Protein AF-S3L8Y0-F1 (afdb_monomer_lite)

pLDDT: mean 85.71, std 7.86, range [62.12, 93.31]

Organism: NCBI:txid1125702

Structure (mmCIF, N/CA/C/O backbone):
data_AF-S3L8Y0-F1
#
_entry.id   AF-S3L8Y0-F1
#
loop_
_atom_site.group_PDB
_atom_site.id
_atom_site.type_symbol
_atom_site.label_atom_id
_atom_site.label_alt_id
_atom_site.label_comp_id
_atom_site.label_asym_id
_atom_site.label_entity_id
_atom_site.label_seq_id
_atom_site.pdbx_PDB_ins_code
_atom_site.Cartn_x
_atom_site.Cartn_y
_atom_site.Cartn_z
_atom_site.occupancy
_atom_site.B_iso_or_equiv
_atom_site.auth_seq_id
_atom_site.auth_comp_id
_atom_site.auth_asym_id
_atom_site.auth_atom_id
_atom_site.pdbx_PDB_model_num
ATOM 1 N N . MET A 1 1 ? 14.899 -22.487 -27.305 1.00 62.12 1 MET A N 1
ATOM 2 C CA . MET A 1 1 ? 14.392 -21.972 -26.009 1.00 62.12 1 MET A CA 1
ATOM 3 C C . MET A 1 1 ? 15.028 -20.612 -25.736 1.00 62.12 1 MET A C 1
ATOM 5 O O . MET A 1 1 ? 16.226 -20.489 -25.943 1.00 62.12 1 MET A O 1
ATOM 9 N N . LEU A 1 2 ? 14.273 -19.599 -25.286 1.00 65.00 2 LEU A N 1
ATOM 10 C CA . LEU A 1 2 ? 14.803 -18.245 -24.990 1.00 65.00 2 LEU A CA 1
ATOM 11 C C . LEU A 1 2 ? 15.950 -18.249 -23.955 1.00 65.00 2 LEU A C 1
ATOM 13 O O . LEU A 1 2 ? 16.808 -17.373 -23.979 1.00 65.00 2 LEU A O 1
ATOM 17 N N . CYS A 1 3 ? 16.005 -19.280 -23.108 1.00 64.25 3 CYS A N 1
ATOM 18 C CA . CYS A 1 3 ? 17.053 -19.526 -22.113 1.00 64.25 3 CYS A CA 1
ATOM 19 C C . CYS A 1 3 ? 18.419 -19.916 -22.712 1.00 64.25 3 CYS A C 1
ATOM 21 O O . CYS A 1 3 ? 19.400 -19.930 -21.987 1.00 64.25 3 CYS A O 1
ATOM 23 N N . ALA A 1 4 ? 18.493 -20.242 -24.009 1.00 66.31 4 ALA A N 1
ATOM 24 C CA . ALA A 1 4 ? 19.759 -20.508 -24.703 1.00 66.31 4 ALA A CA 1
ATOM 25 C C . ALA A 1 4 ? 20.413 -19.229 -25.260 1.00 66.31 4 ALA A C 1
ATOM 27 O O . ALA A 1 4 ? 21.588 -19.240 -25.606 1.00 66.31 4 ALA A O 1
ATOM 28 N N . ILE A 1 5 ? 19.643 -18.138 -25.369 1.00 80.94 5 ILE A N 1
ATOM 29 C CA . ILE A 1 5 ? 20.081 -16.848 -25.930 1.00 80.94 5 ILE A CA 1
ATOM 30 C C . ILE A 1 5 ? 20.454 -15.868 -24.808 1.00 80.94 5 ILE A C 1
ATOM 32 O O . ILE A 1 5 ? 21.323 -15.018 -24.974 1.00 80.94 5 ILE A O 1
ATOM 36 N N . LEU A 1 6 ? 19.789 -15.978 -23.656 1.00 78.12 6 LEU A N 1
ATOM 37 C CA . LEU A 1 6 ? 20.030 -15.147 -22.479 1.00 78.12 6 LEU A CA 1
ATOM 38 C C . LEU A 1 6 ? 20.920 -15.904 -21.479 1.00 78.12 6 LEU A C 1
ATOM 40 O O . LEU A 1 6 ? 20.686 -17.094 -21.275 1.00 78.12 6 LEU A O 1
ATOM 44 N N . PRO A 1 7 ? 21.867 -15.243 -20.784 1.00 82.50 7 PRO A N 1
ATOM 45 C CA . PRO A 1 7 ? 22.713 -15.869 -19.764 1.00 82.50 7 PRO A CA 1
ATOM 46 C C . PRO A 1 7 ? 21.938 -16.085 -18.449 1.00 82.50 7 PRO A C 1
ATOM 48 O O . PRO A 1 7 ? 22.303 -15.573 -17.393 1.00 82.50 7 PRO A O 1
ATOM 51 N N . VAL A 1 8 ? 20.810 -16.795 -18.509 1.00 84.19 8 VAL A N 1
ATOM 52 C CA . VAL A 1 8 ? 19.939 -17.091 -17.365 1.00 84.19 8 VAL A CA 1
ATOM 53 C C . VAL A 1 8 ? 19.557 -18.563 -17.355 1.00 84.19 8 VAL A C 1
ATOM 55 O O . VAL A 1 8 ? 19.334 -19.171 -18.398 1.00 84.19 8 VAL A O 1
ATOM 58 N N . SER A 1 9 ? 19.421 -19.136 -16.159 1.00 87.25 9 SER A N 1
ATOM 59 C CA . SER A 1 9 ? 18.902 -20.494 -16.024 1.00 87.25 9 SER A CA 1
ATOM 60 C C . SER A 1 9 ? 17.446 -20.574 -16.488 1.00 87.25 9 SER A C 1
ATOM 62 O O . SER A 1 9 ? 16.664 -19.631 -16.328 1.00 87.25 9 SER A O 1
ATOM 64 N N . GLU A 1 10 ? 17.053 -21.731 -17.016 1.00 83.94 10 GLU A N 1
ATOM 65 C CA . GLU A 1 10 ? 15.681 -21.970 -17.467 1.00 83.94 10 GLU A CA 1
ATOM 66 C C . GLU A 1 10 ? 14.659 -21.757 -16.339 1.00 83.94 10 GLU A C 1
ATOM 68 O O . GLU A 1 10 ? 13.655 -21.057 -16.503 1.00 83.94 10 GLU A O 1
ATOM 73 N N . SER A 1 11 ? 14.967 -22.264 -15.145 1.00 85.38 11 SER A N 1
ATOM 74 C CA . SER A 1 11 ? 14.150 -22.061 -13.947 1.00 85.38 11 SER A CA 1
ATOM 75 C C . SER A 1 11 ? 14.066 -20.586 -13.530 1.00 85.38 11 SER A C 1
ATOM 77 O O . SER A 1 11 ? 13.004 -20.129 -13.095 1.00 85.38 11 SER A O 1
ATOM 79 N N . GLY A 1 12 ? 15.144 -19.815 -13.700 1.00 85.44 12 GLY A N 1
ATOM 80 C CA . GLY A 1 12 ? 15.170 -18.372 -13.462 1.00 85.44 12 GLY A CA 1
ATOM 81 C C . GLY A 1 12 ? 14.279 -17.608 -14.440 1.00 85.44 12 GLY A C 1
ATOM 82 O O . GLY A 1 12 ? 13.471 -16.773 -14.019 1.00 85.44 12 GLY A O 1
ATOM 83 N N . PHE A 1 13 ? 14.354 -17.950 -15.728 1.00 87.00 13 PHE A N 1
ATOM 84 C CA . PHE A 1 13 ? 13.529 -17.348 -16.775 1.00 87.00 13 PHE A CA 1
ATOM 85 C C . PHE A 1 13 ? 12.033 -17.559 -16.513 1.00 87.00 13 PHE A C 1
ATOM 87 O O . PHE A 1 13 ? 11.254 -16.599 -16.517 1.00 87.00 13 PHE A O 1
ATOM 94 N N . TYR A 1 14 ? 11.617 -18.792 -16.214 1.00 86.00 14 TYR A N 1
ATOM 95 C CA . TYR A 1 14 ? 10.206 -19.082 -15.959 1.00 86.00 14 TYR A CA 1
ATOM 96 C C . TYR A 1 14 ? 9.705 -18.503 -14.627 1.00 86.00 14 TYR A C 1
ATOM 98 O O . TYR A 1 14 ? 8.584 -17.987 -14.590 1.00 86.00 14 TYR A O 1
ATOM 106 N N . LYS A 1 15 ? 10.529 -18.464 -13.567 1.00 86.94 15 LYS A N 1
ATOM 107 C CA . LYS A 1 15 ? 10.189 -17.753 -12.316 1.00 86.94 15 LYS A CA 1
ATOM 108 C C . LYS A 1 15 ? 9.961 -16.260 -12.550 1.00 86.94 15 LYS A C 1
ATOM 110 O O . LYS A 1 15 ? 8.969 -15.705 -12.072 1.00 86.94 15 LYS A O 1
ATOM 115 N N . TRP A 1 16 ? 10.843 -15.603 -13.302 1.00 87.38 16 TRP A N 1
ATOM 116 C CA . TRP A 1 16 ? 10.686 -14.193 -13.661 1.00 87.38 16 TRP A CA 1
ATOM 117 C C . TRP A 1 16 ? 9.417 -13.958 -14.491 1.00 87.38 16 TRP A C 1
ATOM 119 O O . TRP A 1 16 ? 8.620 -13.070 -14.173 1.00 87.38 16 TRP A O 1
ATOM 129 N N . LYS A 1 17 ? 9.181 -14.804 -15.502 1.00 85.81 17 LYS A N 1
ATOM 130 C CA . LYS A 1 17 ? 7.996 -14.738 -16.368 1.00 85.81 17 LYS A CA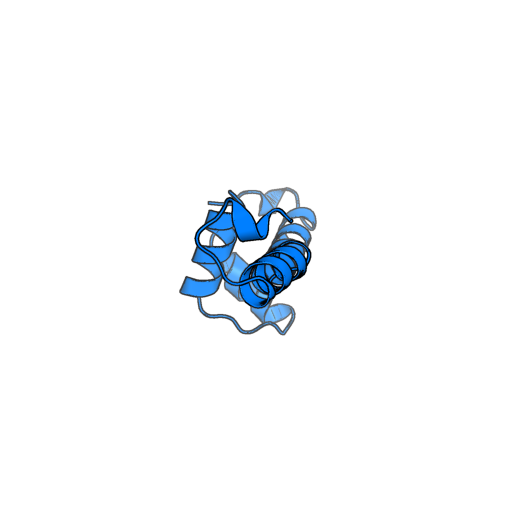 1
ATOM 131 C C . LYS A 1 17 ? 6.697 -14.880 -15.571 1.00 85.81 17 LYS A C 1
ATOM 133 O O . LYS A 1 17 ? 5.752 -14.133 -15.815 1.00 85.81 17 LYS A O 1
ATOM 138 N N . GLN A 1 18 ? 6.646 -15.790 -14.600 1.00 85.12 18 GLN A N 1
ATOM 139 C CA . GLN A 1 18 ? 5.487 -15.956 -13.719 1.00 85.12 18 GLN A CA 1
ATOM 140 C C . GLN A 1 18 ? 5.310 -14.770 -12.762 1.00 85.12 18 GLN A C 1
ATOM 142 O O . GLN A 1 18 ? 4.196 -14.278 -12.584 1.00 85.12 18 GLN A O 1
ATOM 147 N N . ASN A 1 19 ? 6.398 -14.260 -12.176 1.00 85.19 19 ASN A N 1
ATOM 148 C CA . ASN A 1 19 ? 6.335 -13.131 -11.247 1.00 85.19 19 ASN A CA 1
ATOM 149 C C . ASN A 1 19 ? 5.900 -11.814 -11.910 1.00 85.19 19 ASN A C 1
ATOM 151 O O . ASN A 1 19 ? 5.373 -10.950 -11.212 1.00 85.19 19 ASN A O 1
ATOM 155 N N . ARG A 1 20 ? 6.046 -11.661 -13.234 1.00 80.50 20 ARG A N 1
ATOM 156 C CA . ARG A 1 20 ? 5.526 -10.494 -13.971 1.00 80.50 20 ARG A CA 1
ATOM 157 C C . ARG A 1 20 ? 4.008 -10.328 -13.872 1.00 80.50 20 ARG A C 1
ATOM 159 O O . ARG A 1 20 ? 3.538 -9.199 -13.905 1.00 80.50 20 ARG A O 1
ATOM 166 N N . LYS A 1 21 ? 3.253 -11.422 -13.735 1.00 80.88 21 LYS A N 1
ATOM 167 C CA . LYS A 1 21 ? 1.783 -11.389 -13.643 1.00 80.88 21 LYS A CA 1
ATOM 168 C C . LYS A 1 21 ? 1.262 -11.204 -12.214 1.00 80.88 21 LYS A C 1
ATOM 170 O O . LYS A 1 21 ? 0.059 -11.070 -12.017 1.00 80.88 21 LYS A O 1
ATOM 175 N N . LYS A 1 22 ? 2.135 -11.233 -11.201 1.00 85.56 22 LYS A N 1
ATOM 176 C CA . LYS A 1 22 ? 1.709 -11.147 -9.801 1.00 85.56 22 LYS A CA 1
ATOM 177 C C . LYS A 1 22 ? 1.444 -9.701 -9.403 1.00 85.56 22 LYS A C 1
ATOM 179 O O . LYS A 1 22 ? 2.339 -8.859 -9.479 1.00 85.56 22 LYS A O 1
ATOM 184 N N . VAL A 1 23 ? 0.241 -9.455 -8.887 1.00 84.81 23 VAL A N 1
ATOM 185 C CA . VAL A 1 23 ? -0.107 -8.183 -8.251 1.00 84.81 23 VAL A CA 1
ATOM 186 C C . VAL A 1 23 ? 0.731 -8.028 -6.986 1.00 84.81 23 VAL A C 1
ATOM 188 O O . VAL A 1 23 ? 0.657 -8.833 -6.054 1.00 84.81 23 VAL A O 1
ATOM 191 N N . LYS A 1 24 ? 1.562 -6.991 -6.955 1.00 87.94 24 LYS A N 1
ATOM 192 C CA . LYS A 1 24 ? 2.410 -6.662 -5.812 1.00 87.94 24 LYS A CA 1
ATOM 193 C C . LYS A 1 24 ? 1.553 -6.047 -4.705 1.00 87.94 24 LYS A C 1
ATOM 195 O O . LYS A 1 24 ? 0.608 -5.314 -4.972 1.00 87.94 24 LYS A O 1
ATOM 200 N N . ALA A 1 25 ? 1.926 -6.274 -3.447 1.00 87.62 25 ALA A N 1
ATOM 201 C CA . ALA A 1 25 ? 1.176 -5.758 -2.296 1.00 87.62 25 ALA A CA 1
ATOM 202 C C . ALA A 1 25 ? 0.980 -4.227 -2.320 1.00 87.62 25 ALA A C 1
ATOM 204 O O . ALA A 1 25 ? -0.068 -3.736 -1.916 1.00 87.62 25 ALA A O 1
ATOM 205 N N . TRP A 1 26 ? 1.951 -3.473 -2.848 1.00 89.50 26 TRP A N 1
ATOM 206 C CA . TRP A 1 26 ? 1.823 -2.018 -2.982 1.00 89.50 26 TRP A CA 1
ATOM 207 C C . TRP A 1 26 ? 0.783 -1.595 -4.026 1.00 89.50 26 TRP A C 1
ATOM 209 O O . TRP A 1 26 ? 0.234 -0.514 -3.886 1.00 89.50 26 TRP A O 1
ATOM 219 N N . GLN A 1 27 ? 0.492 -2.422 -5.038 1.00 90.81 27 GLN A N 1
ATOM 220 C CA . GLN A 1 27 ? -0.555 -2.127 -6.025 1.00 90.81 27 GLN A CA 1
ATOM 221 C C . GLN A 1 27 ? -1.942 -2.242 -5.391 1.00 90.81 27 GLN A C 1
ATOM 223 O O . GLN A 1 27 ? -2.803 -1.419 -5.664 1.00 90.81 27 GLN A O 1
ATOM 228 N N . LYS A 1 28 ? -2.135 -3.214 -4.488 1.00 91.75 28 LYS A N 1
ATOM 229 C CA . LYS A 1 28 ? -3.369 -3.319 -3.693 1.00 91.75 28 LYS A CA 1
ATOM 230 C C . LYS A 1 28 ? -3.552 -2.107 -2.780 1.00 91.75 28 LYS A C 1
ATOM 232 O O . LYS A 1 28 ? -4.641 -1.560 -2.705 1.00 91.75 28 LYS A O 1
ATOM 237 N N . LEU A 1 29 ? -2.470 -1.674 -2.126 1.00 92.19 29 LEU A N 1
ATOM 238 C CA . LEU A 1 29 ? -2.492 -0.469 -1.295 1.00 92.19 29 LEU A CA 1
ATOM 239 C C . LEU A 1 29 ? -2.773 0.788 -2.130 1.00 92.19 29 LEU A C 1
ATOM 241 O O . LEU A 1 29 ? -3.506 1.656 -1.684 1.00 92.19 29 LEU A O 1
ATOM 245 N N . LEU A 1 30 ? -2.213 0.873 -3.339 1.00 92.50 30 LEU A N 1
ATOM 246 C CA . LEU A 1 30 ? -2.462 1.990 -4.244 1.00 92.50 30 LEU A CA 1
ATOM 247 C C . LEU A 1 30 ? -3.932 2.050 -4.682 1.00 92.50 30 LEU A C 1
ATOM 249 O O . LEU A 1 30 ? -4.504 3.130 -4.683 1.00 92.50 30 LEU A O 1
ATOM 253 N N . ALA A 1 31 ? -4.554 0.909 -4.995 1.00 92.00 31 ALA A N 1
ATOM 254 C CA . ALA A 1 31 ? -5.978 0.858 -5.334 1.00 92.00 31 ALA A CA 1
ATOM 255 C C . ALA A 1 31 ? -6.856 1.420 -4.201 1.00 92.00 31 ALA A C 1
ATOM 257 O O . ALA A 1 31 ? -7.704 2.264 -4.447 1.00 92.00 31 ALA A O 1
ATOM 258 N N . GLN A 1 32 ? -6.570 1.049 -2.950 1.00 91.44 32 GLN A N 1
ATOM 259 C CA . GLN A 1 32 ? -7.275 1.598 -1.783 1.00 91.44 32 GLN A CA 1
ATOM 260 C C . GLN A 1 32 ? -7.034 3.098 -1.585 1.00 91.44 32 GLN A C 1
ATOM 262 O O . GLN A 1 32 ? -7.920 3.804 -1.124 1.00 91.44 32 GLN A O 1
ATOM 267 N N . MET A 1 33 ? -5.837 3.597 -1.913 1.00 90.56 33 MET A N 1
ATOM 268 C CA . MET A 1 33 ? -5.580 5.039 -1.897 1.00 90.56 33 MET A CA 1
ATOM 269 C C . MET A 1 33 ? -6.423 5.763 -2.946 1.00 90.56 33 MET A C 1
ATOM 271 O O . MET A 1 33 ? -6.957 6.816 -2.635 1.00 90.56 33 MET A O 1
ATOM 275 N N . HIS A 1 34 ? -6.571 5.204 -4.151 1.00 90.19 34 HIS A N 1
ATOM 276 C CA . HIS A 1 34 ? -7.457 5.773 -5.170 1.00 90.19 34 HIS A CA 1
ATOM 277 C C . HIS A 1 34 ? -8.920 5.765 -4.728 1.00 90.19 34 HIS A C 1
ATOM 279 O O . HIS A 1 34 ? -9.571 6.787 -4.860 1.00 90.19 34 HIS A O 1
ATOM 285 N N . GLU A 1 35 ? -9.398 4.691 -4.095 1.00 90.62 35 GLU A N 1
ATOM 286 C CA . GLU A 1 35 ? -10.750 4.667 -3.516 1.00 90.62 35 GLU A CA 1
ATOM 287 C C . GLU A 1 35 ? -10.977 5.796 -2.495 1.00 90.62 35 GLU A C 1
ATOM 289 O O . GLU A 1 35 ? -12.060 6.358 -2.453 1.00 90.62 35 GLU A O 1
ATOM 294 N N . ILE A 1 36 ? -9.973 6.148 -1.679 1.00 88.50 36 ILE A N 1
ATOM 295 C CA . ILE A 1 36 ? -10.056 7.284 -0.735 1.00 88.50 36 ILE A CA 1
ATOM 296 C C . ILE A 1 36 ? -10.094 8.630 -1.479 1.00 88.50 36 ILE A C 1
ATOM 298 O O . ILE A 1 36 ? -10.744 9.575 -1.036 1.00 88.50 36 ILE A O 1
ATOM 302 N N . LEU A 1 37 ? -9.364 8.744 -2.590 1.00 86.75 37 LEU A N 1
ATOM 303 C CA . LEU A 1 37 ? -9.337 9.964 -3.399 1.00 86.75 37 LEU A CA 1
ATOM 304 C C . LEU A 1 37 ? -10.639 10.163 -4.179 1.00 86.75 37 LEU A C 1
ATOM 306 O O . LEU A 1 37 ? -11.072 11.298 -4.324 1.00 86.75 37 LEU A O 1
ATOM 310 N N . ASP A 1 38 ? -11.255 9.076 -4.642 1.00 86.44 38 ASP A N 1
ATOM 311 C CA . ASP A 1 38 ? -12.503 9.096 -5.410 1.00 86.44 38 ASP A CA 1
ATOM 312 C C . ASP A 1 38 ? -13.745 9.324 -4.524 1.00 86.44 38 ASP A C 1
ATOM 314 O O . ASP A 1 38 ? -14.822 9.606 -5.044 1.00 86.44 38 ASP A O 1
ATOM 318 N N . GLU A 1 39 ? -13.617 9.216 -3.195 1.00 86.00 39 GLU A N 1
ATOM 319 C CA . GLU A 1 39 ? -14.716 9.474 -2.251 1.00 86.00 39 GLU A CA 1
ATOM 320 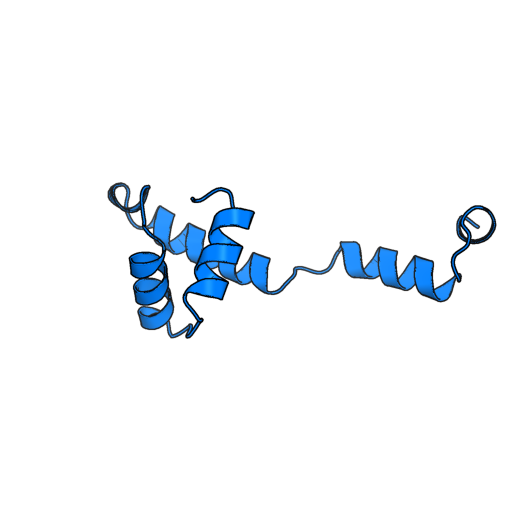C C . GLU A 1 39 ? -15.157 10.942 -2.215 1.00 86.00 39 GLU A C 1
ATOM 322 O O . GLU A 1 39 ? -16.332 11.205 -1.964 1.00 86.00 39 GLU A O 1
ATOM 327 N N . ASP A 1 40 ? -14.244 11.891 -2.450 1.00 79.06 40 ASP A N 1
ATOM 328 C CA . ASP A 1 40 ? -14.549 13.322 -2.381 1.00 79.06 40 ASP A CA 1
ATOM 329 C C . ASP A 1 40 ? -13.726 14.124 -3.400 1.00 79.06 40 ASP A C 1
ATOM 331 O O . ASP A 1 40 ? -12.509 13.966 -3.515 1.00 79.06 40 ASP A O 1
ATOM 335 N N . GLU A 1 41 ? -14.374 15.044 -4.113 1.00 72.06 41 GLU A N 1
ATOM 336 C CA . GLU A 1 41 ? -13.738 15.931 -5.092 1.00 72.06 41 GLU A CA 1
ATOM 337 C C . GLU A 1 41 ? -12.676 16.844 -4.436 1.00 72.06 41 GLU A C 1
ATOM 339 O O . GLU A 1 41 ? -11.692 17.223 -5.082 1.00 72.06 41 GLU A O 1
ATOM 344 N N . GLU A 1 42 ? -12.824 17.160 -3.142 1.00 73.38 42 GLU A N 1
ATOM 345 C CA . GLU A 1 42 ? -11.848 17.940 -2.368 1.00 73.38 42 GLU A CA 1
ATOM 346 C C . GLU A 1 42 ? -10.573 17.130 -2.048 1.00 73.38 42 GLU A C 1
ATOM 348 O O . GLU A 1 42 ? -9.493 17.694 -1.824 1.00 73.38 42 GLU A O 1
ATOM 353 N N . ASN A 1 43 ? -10.636 15.795 -2.127 1.00 73.00 43 ASN A N 1
ATOM 354 C CA . ASN A 1 43 ? -9.506 14.917 -1.834 1.00 73.00 43 ASN A CA 1
ATOM 355 C C . ASN A 1 43 ? -8.468 14.850 -2.963 1.00 73.00 43 ASN A C 1
ATOM 357 O O . ASN A 1 43 ? -7.438 14.207 -2.788 1.00 73.00 43 ASN A O 1
ATOM 361 N N . LYS A 1 44 ? -8.630 15.560 -4.086 1.00 68.19 44 LYS A N 1
ATOM 362 C CA . LYS A 1 44 ? -7.649 15.551 -5.194 1.00 68.19 44 LYS A CA 1
ATOM 363 C C . LYS A 1 44 ? -6.210 15.889 -4.776 1.00 68.19 44 LYS A C 1
ATOM 365 O O . LYS A 1 44 ? -5.274 15.386 -5.386 1.00 68.19 44 LYS A O 1
ATOM 370 N N . ASN A 1 45 ? -6.024 16.686 -3.719 1.00 68.75 45 ASN A N 1
ATOM 371 C CA . ASN A 1 45 ? -4.715 17.019 -3.137 1.00 68.75 45 ASN A CA 1
ATOM 372 C C . ASN A 1 45 ? -4.546 16.436 -1.720 1.00 68.75 45 ASN A C 1
ATOM 374 O O . ASN A 1 45 ? -4.173 17.128 -0.764 1.00 68.75 45 ASN A O 1
ATOM 378 N N . TYR A 1 46 ? -4.836 15.144 -1.558 1.00 75.69 46 TYR A N 1
ATOM 379 C CA . TYR A 1 46 ? -4.713 14.456 -0.275 1.00 75.69 46 TYR A CA 1
ATOM 380 C C . TYR A 1 46 ? -3.243 14.232 0.105 1.00 75.69 46 TYR A C 1
ATOM 382 O O . TYR A 1 46 ? -2.584 13.296 -0.342 1.00 75.69 46 TYR A O 1
ATOM 390 N N . GLY A 1 47 ? -2.693 15.100 0.956 1.00 86.38 47 GLY A N 1
ATOM 391 C CA . GLY A 1 47 ? -1.310 14.972 1.420 1.00 86.38 47 GLY A CA 1
ATOM 392 C C . GLY A 1 47 ? -1.023 13.643 2.140 1.00 86.38 47 GLY A C 1
ATOM 393 O O . GLY A 1 47 ? -1.891 13.047 2.778 1.00 86.38 47 GLY A O 1
ATOM 394 N N . VAL A 1 48 ? 0.245 13.216 2.125 1.00 90.00 48 VAL A N 1
A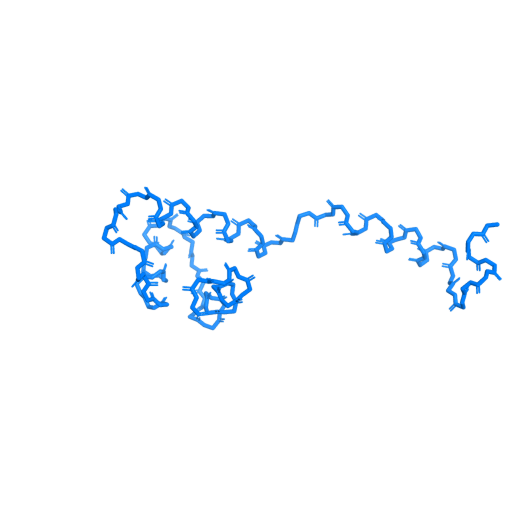TOM 395 C CA . VAL A 1 48 ? 0.714 11.918 2.666 1.00 90.00 48 VAL A CA 1
ATOM 396 C C . VAL A 1 48 ? 0.240 11.637 4.101 1.00 90.00 48 VAL A C 1
ATOM 398 O O . VAL A 1 48 ? -0.132 10.510 4.423 1.00 90.00 48 VAL A O 1
ATOM 401 N N . ARG A 1 49 ? 0.235 12.653 4.976 1.00 90.00 49 ARG A N 1
ATOM 402 C CA . ARG A 1 49 ? -0.250 12.521 6.362 1.00 90.00 49 ARG A CA 1
ATOM 403 C C . ARG A 1 49 ? -1.750 12.233 6.433 1.00 90.00 49 ARG A C 1
ATOM 405 O O . ARG A 1 49 ? -2.154 11.385 7.218 1.00 90.00 49 ARG A O 1
ATOM 412 N N . ARG A 1 50 ? -2.558 12.914 5.615 1.00 90.25 50 ARG A N 1
ATOM 413 C CA . ARG A 1 50 ? -4.013 12.704 5.569 1.00 90.25 50 ARG A CA 1
ATOM 414 C C . ARG A 1 50 ? -4.328 11.311 5.033 1.00 90.25 50 ARG A C 1
ATOM 416 O O . ARG A 1 50 ? -5.101 10.589 5.649 1.00 90.25 50 ARG A O 1
ATOM 423 N N . MET A 1 51 ? -3.615 10.883 3.989 1.00 90.81 51 MET A N 1
ATOM 424 C CA . MET A 1 51 ? -3.739 9.531 3.436 1.00 90.81 51 MET A CA 1
ATOM 425 C C . MET A 1 51 ? -3.416 8.446 4.471 1.00 90.81 51 MET A C 1
ATOM 427 O O . MET A 1 51 ? -4.102 7.433 4.549 1.00 90.81 51 MET A O 1
ATOM 431 N N . GLN A 1 52 ? -2.392 8.657 5.303 1.00 93.00 52 GLN A N 1
ATOM 432 C CA . GLN A 1 52 ? -2.068 7.723 6.381 1.00 93.00 52 GLN A CA 1
ATOM 433 C C . GLN A 1 52 ? -3.209 7.604 7.402 1.00 93.00 52 GLN A C 1
ATOM 435 O O . GLN A 1 52 ? -3.538 6.491 7.802 1.00 93.00 52 GLN A O 1
ATOM 440 N N . ILE A 1 53 ? -3.813 8.729 7.794 1.00 92.31 53 ILE A N 1
ATOM 441 C CA . ILE A 1 53 ? -4.932 8.755 8.745 1.00 92.31 53 ILE A CA 1
ATOM 442 C C . ILE A 1 53 ? -6.155 8.046 8.151 1.00 92.31 53 ILE A C 1
ATOM 444 O O . ILE A 1 53 ? -6.742 7.201 8.820 1.00 92.31 53 ILE A O 1
ATOM 448 N N . ALA A 1 54 ? -6.498 8.317 6.890 1.00 91.38 54 ALA A N 1
ATOM 449 C CA . ALA A 1 54 ? -7.615 7.659 6.211 1.00 91.38 54 ALA A CA 1
ATOM 450 C C . ALA A 1 54 ? -7.408 6.138 6.086 1.00 91.38 54 ALA A C 1
ATOM 452 O O . ALA A 1 54 ? -8.316 5.349 6.346 1.00 91.38 54 ALA A O 1
ATOM 453 N N . LEU A 1 55 ? -6.186 5.699 5.769 1.00 92.62 55 LEU A N 1
ATOM 454 C CA . LEU A 1 55 ? -5.846 4.274 5.765 1.00 92.62 55 LEU A CA 1
ATOM 455 C C . LEU A 1 55 ? -5.963 3.650 7.160 1.00 92.62 55 LEU A C 1
ATOM 457 O O . LEU A 1 55 ? -6.446 2.526 7.286 1.00 92.62 55 LEU A O 1
ATOM 461 N N . GLU A 1 56 ? -5.556 4.364 8.208 1.00 93.19 56 GLU A N 1
ATOM 462 C CA . GLU A 1 56 ? -5.682 3.898 9.588 1.00 93.19 56 GLU A CA 1
ATOM 463 C C . GLU A 1 56 ? -7.147 3.800 10.038 1.00 93.19 56 GLU A C 1
ATOM 465 O O . GLU A 1 56 ? -7.507 2.813 10.680 1.00 93.19 56 GLU A O 1
ATOM 470 N N . GLN A 1 57 ? -8.006 4.737 9.621 1.00 91.38 57 GLN A N 1
ATOM 471 C CA . GLN A 1 57 ? -9.460 4.675 9.832 1.00 91.38 57 GLN A CA 1
ATOM 472 C C . GLN A 1 57 ? -10.091 3.447 9.159 1.00 91.38 57 GLN A C 1
ATOM 474 O O . GLN A 1 57 ? -10.987 2.829 9.727 1.00 91.38 57 GLN A O 1
ATOM 479 N N . ARG A 1 58 ? -9.569 3.024 8.001 1.00 90.56 58 ARG A N 1
ATOM 480 C CA . ARG A 1 58 ? -9.955 1.768 7.329 1.00 90.56 58 ARG A CA 1
ATOM 481 C C . ARG A 1 58 ? -9.292 0.513 7.927 1.00 90.56 58 ARG A C 1
ATOM 483 O O . ARG A 1 58 ? -9.424 -0.578 7.375 1.00 90.56 58 ARG A O 1
ATOM 490 N N . GLY A 1 59 ? -8.551 0.642 9.031 1.00 92.00 59 GLY A N 1
ATOM 491 C CA . GLY A 1 59 ? -7.877 -0.463 9.725 1.00 92.00 59 GLY A CA 1
ATOM 492 C C . GLY A 1 59 ? -6.518 -0.864 9.135 1.00 92.00 59 GLY A C 1
ATOM 493 O O . GLY A 1 59 ? -5.920 -1.856 9.557 1.00 92.00 59 GLY A O 1
ATOM 494 N N . ILE A 1 60 ? -5.987 -0.105 8.174 1.00 90.81 60 ILE A N 1
ATOM 495 C CA . ILE A 1 60 ? -4.757 -0.428 7.443 1.00 90.81 60 ILE A CA 1
ATOM 496 C C . ILE A 1 60 ? -3.598 0.395 7.995 1.00 90.81 60 ILE A C 1
ATOM 498 O O . ILE A 1 60 ? -3.221 1.447 7.481 1.00 90.81 60 ILE A O 1
ATOM 502 N N . LYS A 1 61 ? -2.964 -0.132 9.044 1.00 91.56 61 LYS A N 1
ATOM 503 C CA . LYS A 1 61 ? -1.798 0.509 9.660 1.00 91.56 61 LYS A CA 1
ATOM 504 C C . LYS A 1 61 ? -0.562 0.377 8.770 1.00 91.56 61 LYS A C 1
ATOM 506 O O . LYS A 1 61 ? -0.040 -0.720 8.548 1.00 91.56 61 LYS A O 1
ATOM 511 N N . ARG A 1 62 ? -0.071 1.507 8.254 1.00 91.81 62 ARG A N 1
ATOM 512 C CA . ARG A 1 62 ? 1.173 1.604 7.474 1.00 91.81 62 ARG A CA 1
ATOM 513 C C . ARG A 1 62 ? 1.990 2.809 7.911 1.00 91.81 62 ARG A C 1
ATOM 515 O O . ARG A 1 62 ? 1.453 3.825 8.340 1.00 91.81 62 ARG A O 1
ATOM 522 N N . SER A 1 63 ? 3.310 2.691 7.785 1.00 92.81 63 SER A N 1
ATOM 523 C CA . SER A 1 63 ? 4.212 3.803 8.070 1.00 92.81 63 SER A CA 1
ATOM 524 C C . SER A 1 63 ? 4.088 4.900 7.016 1.00 92.81 63 SER A C 1
ATOM 526 O O . SER A 1 63 ? 3.881 4.625 5.831 1.00 92.81 63 SER A O 1
ATOM 528 N N . LEU A 1 64 ? 4.313 6.142 7.439 1.00 91.94 64 LEU A N 1
ATOM 529 C CA . LEU A 1 64 ? 4.276 7.336 6.593 1.00 91.94 64 LEU A CA 1
ATOM 530 C C . LEU A 1 64 ? 5.221 7.203 5.379 1.00 91.94 64 LEU A C 1
ATOM 532 O O . LEU A 1 64 ? 4.861 7.545 4.255 1.00 91.94 64 LEU A O 1
ATOM 536 N N . SER A 1 65 ? 6.399 6.596 5.564 1.00 93.12 65 SER A N 1
ATOM 537 C CA . SER A 1 65 ? 7.349 6.308 4.478 1.00 93.12 65 SER A CA 1
ATOM 538 C C . SER A 1 65 ? 6.810 5.302 3.454 1.00 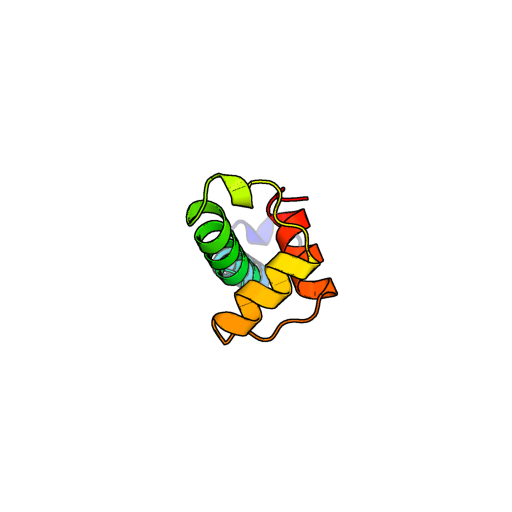93.12 65 SER A C 1
ATOM 540 O O . SER A 1 65 ? 7.098 5.426 2.263 1.00 93.12 65 SER A O 1
ATOM 542 N N . THR A 1 66 ? 6.032 4.307 3.895 1.00 92.75 66 THR A N 1
ATOM 543 C CA . THR A 1 66 ? 5.380 3.343 2.993 1.00 92.75 66 THR A CA 1
ATOM 544 C C . THR A 1 66 ? 4.304 4.040 2.178 1.00 92.75 66 THR A C 1
ATOM 546 O O . THR A 1 66 ? 4.290 3.893 0.959 1.00 92.75 66 THR A O 1
ATOM 549 N N . VAL A 1 67 ? 3.465 4.842 2.840 1.00 92.50 67 VAL A N 1
ATOM 550 C CA . VAL A 1 67 ? 2.411 5.640 2.202 1.00 92.50 67 VAL A CA 1
ATOM 551 C C . VAL A 1 67 ? 3.019 6.558 1.141 1.00 92.50 67 VAL A C 1
ATOM 553 O O . VAL A 1 67 ? 2.665 6.450 -0.029 1.00 92.50 67 VAL A O 1
ATOM 556 N N . ARG A 1 68 ? 4.043 7.344 1.503 1.00 93.31 68 ARG A N 1
ATOM 557 C CA . ARG A 1 68 ? 4.772 8.221 0.572 1.00 93.31 68 ARG A CA 1
ATOM 558 C C . ARG A 1 68 ? 5.306 7.466 -0.643 1.00 93.31 68 ARG A C 1
ATOM 560 O O . ARG A 1 68 ? 5.137 7.914 -1.768 1.00 93.31 68 ARG A O 1
ATOM 567 N N . ARG A 1 69 ? 5.953 6.315 -0.434 1.00 93.31 69 ARG A N 1
ATOM 568 C CA . ARG A 1 69 ? 6.537 5.525 -1.529 1.00 93.31 69 ARG A CA 1
ATOM 569 C C . ARG A 1 69 ? 5.470 4.996 -2.486 1.00 93.31 69 ARG A C 1
ATOM 571 O O . ARG A 1 69 ? 5.734 4.901 -3.681 1.00 93.31 69 ARG A O 1
ATOM 578 N N . VAL A 1 70 ? 4.306 4.606 -1.970 1.00 92.88 70 VAL A N 1
ATOM 579 C CA . VAL A 1 70 ? 3.191 4.138 -2.802 1.00 92.88 70 VAL A CA 1
ATOM 580 C C . VAL A 1 70 ? 2.567 5.302 -3.565 1.00 9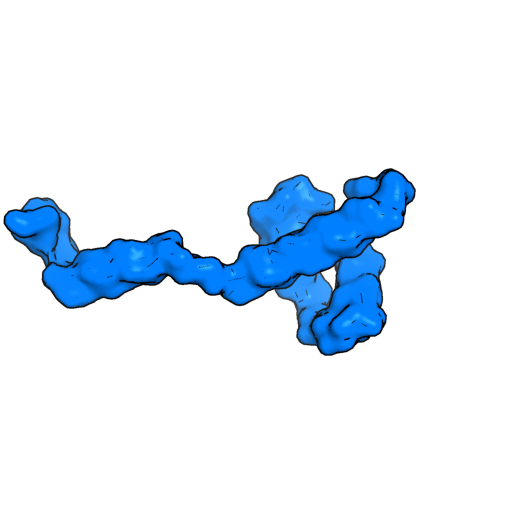2.88 70 VAL A C 1
ATOM 582 O O . VAL A 1 70 ? 2.387 5.170 -4.768 1.00 92.88 70 VAL A O 1
ATOM 585 N N . MET A 1 71 ? 2.363 6.452 -2.920 1.00 90.56 71 MET A N 1
ATOM 586 C CA . MET A 1 71 ? 1.851 7.659 -3.576 1.00 90.56 71 MET A CA 1
ATOM 587 C C . MET A 1 71 ? 2.765 8.151 -4.705 1.00 90.56 71 MET A C 1
ATOM 589 O O . MET A 1 71 ? 2.286 8.367 -5.811 1.00 90.56 71 MET A O 1
ATOM 593 N N . VAL A 1 72 ? 4.084 8.210 -4.481 1.00 91.25 72 VAL A N 1
ATOM 594 C CA . VAL A 1 72 ? 5.066 8.561 -5.530 1.00 91.25 72 VAL A CA 1
ATOM 595 C C . VAL A 1 72 ? 5.030 7.554 -6.685 1.00 91.25 72 VAL A C 1
ATOM 597 O O . VAL A 1 72 ? 5.129 7.924 -7.848 1.00 91.25 72 VAL A O 1
ATOM 600 N N . ARG A 1 73 ? 4.855 6.258 -6.394 1.00 89.50 73 ARG A N 1
ATOM 601 C CA . ARG A 1 73 ? 4.708 5.230 -7.441 1.00 89.50 73 ARG A CA 1
ATOM 602 C C . ARG A 1 73 ? 3.402 5.338 -8.223 1.00 89.50 73 ARG A C 1
ATOM 604 O O . ARG A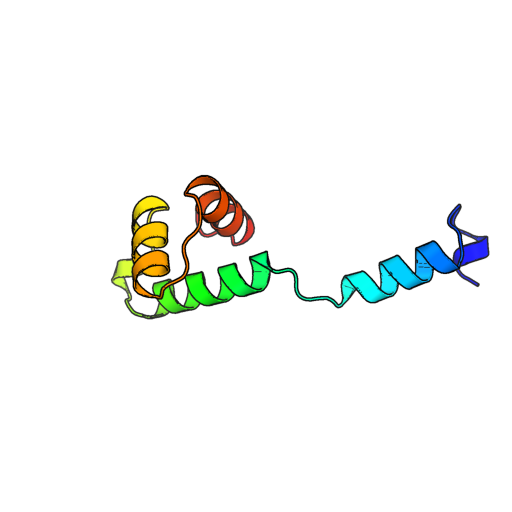 1 73 ? 3.365 4.881 -9.359 1.00 89.50 73 ARG A O 1
ATOM 611 N N . GLY A 1 74 ? 2.355 5.862 -7.596 1.00 85.88 74 GLY A N 1
ATOM 612 C CA . GLY A 1 74 ? 1.048 6.100 -8.198 1.00 85.88 74 GLY A CA 1
ATOM 613 C C . GLY A 1 74 ? 0.891 7.477 -8.831 1.00 85.88 74 GLY A C 1
ATOM 614 O O . GLY A 1 74 ? -0.203 7.785 -9.280 1.00 85.88 74 GLY A O 1
ATOM 615 N N . ASN A 1 75 ? 1.951 8.295 -8.858 1.00 85.75 75 ASN A N 1
ATOM 616 C CA . ASN A 1 75 ? 1.914 9.671 -9.356 1.00 85.75 75 ASN A CA 1
ATOM 617 C C . ASN A 1 75 ? 0.857 10.550 -8.650 1.00 85.75 75 ASN A C 1
ATOM 619 O O . ASN A 1 75 ? 0.207 11.379 -9.279 1.00 85.75 75 ASN A O 1
ATOM 623 N N . LEU A 1 76 ? 0.669 10.324 -7.344 1.00 78.25 76 LEU A N 1
ATOM 624 C CA . LEU A 1 76 ? -0.280 11.048 -6.487 1.00 78.25 76 LEU A CA 1
ATOM 625 C C . LEU A 1 76 ? 0.359 12.240 -5.745 1.00 78.25 76 LEU A C 1
ATOM 627 O O . LEU A 1 76 ? -0.352 13.006 -5.102 1.00 78.25 76 LEU A O 1
ATOM 631 N N . VAL A 1 77 ? 1.694 12.345 -5.765 1.00 72.44 77 VAL A N 1
ATOM 632 C CA . VAL A 1 77 ? 2.530 13.391 -5.137 1.00 72.44 77 VAL A CA 1
ATOM 633 C C . VAL A 1 77 ? 3.738 13.645 -6.021 1.00 72.44 77 VAL A C 1
ATOM 635 O O . VAL A 1 77 ? 4.266 12.635 -6.544 1.00 72.44 77 VAL A O 1
#

Foldseek 3Di:
DVCVVDVDDPVRVVVVVVVVPDDDPLNVVLVVLVVVCVVDVVSLLPDLVNSQVVCVVVVRHDDSVSSVVSCVVVVSD

InterPro domains:
  IPR025948 HTH-like domain [PF13276] (27-73)

Sequence (77 aa):
MLCAILPVSESGFYKWKQNRKKVKAWQKLLAQMHEILDEDEENKNYGVRRMQIALEQRGIKRSLSTVRRVMVRGNLV

Radius of gyration: 17.79 Å; chains: 1; bounding box: 37×40×36 Å

Secondary structure (DSSP, 8-state):
-GGGTSSS-HHHHHHHHHHTTSPPHHHHHHHHHHHHHHT-GGGGG--HHHHHHHHHHTT----HHHHHHHHHHTT--